Protein AF-A0A329ZKZ9-F1 (afdb_monomer_lite)

Foldseek 3Di:
DAAEDEAEAEAPPPGDGDDPVNVVVQQVCLVVRHQYEYEYCPQVDPVNVVCVVVGDNYHYDHLCQQPNCVPDDADPPPCGCVVVRVVSVCSCVPVNRDPPPPDDDDPDD

Sequence (109 aa):
MMVEISSFWHTPKGSKGISVIELLSIKSFCDNGYKFVLYTYEADSPIYQNLVSELENFEVRDANVIVPFSEYFSDDRGAGVAAFSDYFRYHLCHFGVPAINGGGGDLQT

Secondary structure (DSSP, 8-state):
-PPEEEEE----TTS--S-HHHHHHHHHHHHTT-EEEEEETTTT-HHHHHHHHHSTTEEEEEGGGTS-GGG---BTTTTBTHHHHHHHHHHHHHH-S------------

pLDDT: mean 86.11, std 16.33, range [33.69, 97.62]

Structure (mmCIF, N/CA/C/O backbone):
data_AF-A0A329ZKZ9-F1
#
_entry.id   AF-A0A329ZKZ9-F1
#
loop_
_atom_site.group_PDB
_atom_site.id
_atom_site.type_symbol
_atom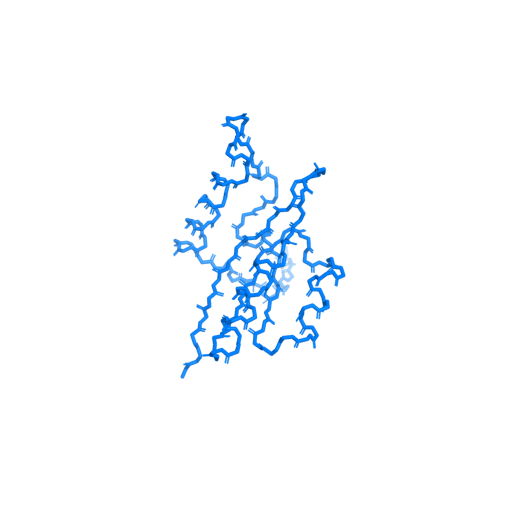_site.label_atom_id
_atom_site.label_alt_id
_atom_site.label_comp_id
_atom_site.label_asym_id
_atom_site.label_entity_id
_atom_site.label_seq_id
_atom_site.pdbx_PDB_ins_code
_atom_site.Cartn_x
_atom_site.Cartn_y
_atom_site.Cartn_z
_atom_site.occupancy
_atom_site.B_iso_or_equiv
_atom_site.auth_seq_id
_atom_site.auth_comp_id
_atom_site.auth_asym_id
_atom_site.auth_atom_id
_atom_site.pdbx_PDB_model_num
ATOM 1 N N . MET A 1 1 ? -18.981 -9.553 11.458 1.00 70.38 1 MET A N 1
ATOM 2 C CA . MET A 1 1 ? -17.869 -9.722 10.498 1.00 70.38 1 MET A CA 1
ATOM 3 C C . MET A 1 1 ? -17.292 -8.348 10.235 1.00 70.38 1 MET A C 1
ATOM 5 O O . MET A 1 1 ? -18.076 -7.443 9.986 1.00 70.38 1 MET A O 1
ATOM 9 N N . MET A 1 2 ? -15.977 -8.185 10.363 1.00 85.56 2 MET A N 1
ATOM 10 C CA . MET A 1 2 ? -15.291 -6.933 10.033 1.00 85.56 2 MET A CA 1
ATOM 11 C C . MET A 1 2 ? -15.084 -6.869 8.518 1.00 85.56 2 MET A C 1
ATOM 13 O O . MET A 1 2 ? -14.678 -7.865 7.921 1.00 85.56 2 MET A O 1
ATOM 17 N N . VAL A 1 3 ? -15.411 -5.736 7.900 1.00 95.12 3 VAL A N 1
ATOM 18 C CA . VAL A 1 3 ? -15.236 -5.534 6.455 1.00 95.12 3 VAL A CA 1
ATOM 19 C C . VAL A 1 3 ? -13.793 -5.108 6.191 1.00 95.12 3 VAL A C 1
ATOM 21 O O . VAL A 1 3 ? -13.282 -4.214 6.865 1.00 95.12 3 VAL A O 1
ATOM 24 N N . GLU A 1 4 ? -13.142 -5.756 5.223 1.00 95.19 4 GLU A N 1
ATOM 25 C CA . GLU A 1 4 ? -11.778 -5.430 4.799 1.00 95.19 4 GLU A CA 1
ATOM 26 C C . GLU A 1 4 ? -11.799 -4.436 3.629 1.00 95.19 4 GLU A C 1
ATOM 28 O O . GLU A 1 4 ? -12.512 -4.631 2.644 1.00 95.19 4 GLU A O 1
ATOM 33 N N . ILE A 1 5 ? -10.999 -3.378 3.743 1.00 95.75 5 ILE A N 1
ATOM 34 C CA . ILE A 1 5 ? -10.707 -2.396 2.701 1.00 95.75 5 ILE A CA 1
ATOM 35 C C . ILE A 1 5 ? -9.251 -2.593 2.298 1.00 95.75 5 ILE A C 1
ATOM 37 O O . ILE A 1 5 ? -8.356 -2.476 3.129 1.00 95.75 5 ILE A O 1
ATOM 41 N N . SER A 1 6 ? -9.011 -2.895 1.025 1.00 96.00 6 SER A N 1
ATOM 42 C CA . SER A 1 6 ? -7.659 -3.054 0.486 1.00 96.00 6 SER A CA 1
ATOM 43 C C . SER A 1 6 ? -7.275 -1.866 -0.390 1.00 96.00 6 SER A C 1
ATOM 45 O O . SER A 1 6 ? -8.073 -1.414 -1.212 1.00 96.00 6 SER A O 1
ATOM 47 N N . SER A 1 7 ? -6.041 -1.391 -0.245 1.00 95.69 7 SER A N 1
ATOM 48 C CA . SER A 1 7 ? -5.474 -0.308 -1.052 1.00 95.69 7 SER A CA 1
ATOM 49 C C . SER A 1 7 ? -4.028 -0.606 -1.444 1.00 95.69 7 SER A C 1
ATOM 51 O O . SER A 1 7 ? -3.385 -1.467 -0.850 1.00 95.69 7 SER A O 1
ATOM 53 N N . PHE A 1 8 ? -3.512 0.115 -2.436 1.00 95.94 8 PHE A N 1
ATOM 54 C CA . PHE A 1 8 ? -2.136 0.003 -2.914 1.00 95.94 8 PHE A CA 1
ATOM 55 C C . PHE A 1 8 ? -1.452 1.370 -2.898 1.00 95.94 8 PHE A C 1
ATOM 57 O O . PHE A 1 8 ? -2.042 2.363 -3.330 1.00 95.94 8 PHE A O 1
ATOM 64 N N . TRP A 1 9 ? -0.205 1.412 -2.429 1.00 95.00 9 TRP A N 1
ATOM 65 C CA . TRP A 1 9 ? 0.639 2.599 -2.501 1.00 95.00 9 TRP A CA 1
ATOM 66 C C . TRP A 1 9 ? 2.090 2.244 -2.823 1.00 95.00 9 TRP A C 1
ATOM 68 O O . TRP A 1 9 ? 2.723 1.436 -2.143 1.00 95.00 9 TRP A O 1
ATOM 78 N N . HIS A 1 10 ? 2.640 2.925 -3.822 1.00 92.62 10 HIS A N 1
ATOM 79 C CA . HIS A 1 10 ? 4.059 2.901 -4.148 1.00 92.62 10 HIS A CA 1
ATOM 80 C C . HIS A 1 10 ? 4.539 4.330 -4.381 1.00 92.62 10 HIS A C 1
ATOM 82 O O . HIS A 1 10 ? 3.865 5.113 -5.053 1.00 92.62 10 HIS A O 1
ATOM 88 N N . THR A 1 11 ? 5.703 4.668 -3.826 1.00 88.44 11 THR A N 1
ATOM 89 C CA . THR A 1 11 ? 6.314 5.991 -4.004 1.00 88.44 11 THR A CA 1
ATOM 90 C C . THR A 1 11 ? 7.531 5.883 -4.920 1.00 88.44 11 THR A C 1
ATOM 92 O O . THR A 1 11 ? 8.594 5.457 -4.462 1.00 88.44 11 THR A O 1
ATOM 95 N N . PRO A 1 12 ? 7.442 6.320 -6.191 1.00 85.50 12 PRO A N 1
ATOM 96 C CA . PRO A 1 12 ? 8.598 6.349 -7.071 1.00 85.50 12 PRO A CA 1
ATOM 97 C C . PRO A 1 12 ? 9.697 7.243 -6.499 1.00 85.50 12 PRO A C 1
ATOM 99 O O . PRO A 1 12 ? 9.431 8.283 -5.888 1.00 85.50 12 PRO A O 1
ATOM 102 N N . LYS A 1 13 ? 10.955 6.879 -6.749 1.00 83.06 13 LYS A N 1
ATOM 103 C CA . LYS A 1 13 ? 12.111 7.652 -6.284 1.00 83.06 13 LYS A CA 1
ATOM 104 C C . LYS A 1 13 ? 12.004 9.121 -6.721 1.00 83.06 13 LYS A C 1
ATOM 106 O O . LYS A 1 13 ? 11.817 9.413 -7.897 1.00 83.06 13 LYS A O 1
ATOM 111 N N . GLY A 1 14 ? 12.151 10.042 -5.769 1.00 81.44 14 GLY A N 1
ATOM 112 C CA . GLY A 1 14 ? 12.050 11.487 -6.012 1.00 81.44 14 GLY A CA 1
ATOM 113 C C . GLY A 1 14 ? 10.620 12.042 -6.045 1.00 81.44 14 GLY A C 1
ATOM 114 O O . GLY A 1 14 ? 10.456 13.253 -6.171 1.00 81.44 14 GLY A O 1
ATOM 115 N N . SER A 1 15 ? 9.598 11.194 -5.890 1.00 82.75 15 SER A N 1
ATOM 116 C CA . SER A 1 15 ? 8.207 11.624 -5.708 1.00 82.75 15 SER A CA 1
ATOM 117 C C . SER A 1 15 ? 7.892 11.876 -4.233 1.00 82.75 15 SER A C 1
ATOM 119 O O . SER A 1 15 ? 8.579 11.385 -3.335 1.00 82.75 15 SER A O 1
ATOM 121 N N . LYS A 1 16 ? 6.832 12.646 -3.971 1.00 82.69 16 LYS A N 1
ATOM 122 C CA . LYS A 1 16 ? 6.283 12.770 -2.617 1.00 82.69 16 LYS A CA 1
ATOM 123 C C . LYS A 1 16 ? 5.612 11.450 -2.236 1.00 82.69 16 LYS A C 1
ATOM 125 O O . LYS A 1 16 ? 4.859 10.904 -3.037 1.00 82.69 16 LYS A O 1
ATOM 130 N N . GLY A 1 17 ? 5.913 10.957 -1.037 1.00 85.88 17 GLY A N 1
ATOM 131 C CA . GLY A 1 17 ? 5.262 9.777 -0.474 1.00 85.88 17 GLY A CA 1
ATOM 132 C C . GLY A 1 17 ? 3.826 10.046 -0.039 1.00 85.88 17 GLY A C 1
ATOM 133 O O . GLY A 1 17 ? 3.243 11.072 -0.393 1.00 85.88 17 GLY A O 1
ATOM 134 N N . ILE A 1 18 ? 3.278 9.123 0.751 1.00 89.50 18 ILE A N 1
ATOM 135 C CA . ILE A 1 18 ? 1.926 9.233 1.305 1.00 89.50 18 ILE A CA 1
ATOM 136 C C . ILE A 1 18 ? 1.752 10.576 2.031 1.00 89.50 18 ILE A C 1
ATOM 138 O O . ILE A 1 18 ? 2.573 10.956 2.872 1.00 89.50 18 ILE A O 1
ATOM 142 N N . SER A 1 19 ? 0.730 11.346 1.659 1.00 90.75 19 SER A N 1
ATOM 143 C CA . SER A 1 19 ? 0.474 12.658 2.246 1.00 90.75 19 SER A CA 1
ATOM 144 C C . SER A 1 19 ? -0.446 12.540 3.460 1.00 90.75 19 SER A C 1
ATOM 146 O O . SER A 1 19 ? -1.052 11.504 3.736 1.00 90.75 19 SER A O 1
ATOM 148 N N . VAL A 1 20 ? -0.585 13.647 4.191 1.00 92.38 20 VAL A N 1
ATOM 149 C CA . VAL A 1 20 ? -1.472 13.733 5.358 1.00 92.38 20 VAL A CA 1
ATOM 150 C C . VAL A 1 20 ? -2.918 13.363 5.005 1.00 92.38 20 VAL A C 1
ATOM 152 O O . VAL A 1 20 ? -3.599 12.759 5.826 1.00 92.38 20 VAL A O 1
ATOM 155 N N . ILE A 1 21 ? -3.394 13.674 3.794 1.00 94.81 21 ILE A N 1
ATOM 156 C CA . ILE A 1 21 ? -4.771 13.353 3.390 1.00 94.81 21 ILE A CA 1
ATOM 157 C C . ILE A 1 21 ? -4.972 11.847 3.219 1.00 94.81 21 ILE A C 1
ATOM 159 O O . ILE A 1 21 ? -5.986 11.324 3.686 1.00 94.81 21 ILE A O 1
ATOM 163 N N . GLU A 1 22 ? -4.027 11.126 2.609 1.00 93.88 22 GLU A N 1
ATOM 164 C CA . GLU A 1 22 ? -4.137 9.668 2.516 1.00 93.88 22 GLU A CA 1
ATOM 165 C C . GLU A 1 22 ? -4.055 9.019 3.902 1.00 93.88 22 GLU A C 1
ATOM 167 O O . GLU A 1 22 ? -4.851 8.133 4.201 1.00 93.88 22 GLU A O 1
ATOM 172 N N . LEU A 1 23 ? -3.180 9.512 4.786 1.00 93.75 23 LEU A N 1
ATOM 173 C CA . LEU A 1 23 ? -3.088 9.024 6.168 1.00 93.75 23 LEU A CA 1
ATOM 174 C C . LEU A 1 23 ? -4.392 9.237 6.953 1.00 93.75 23 LEU A C 1
ATOM 176 O O . LEU A 1 23 ? -4.873 8.320 7.617 1.00 93.75 23 LEU A O 1
ATOM 180 N N . LEU A 1 24 ? -5.001 10.422 6.844 1.00 95.25 24 LEU A N 1
ATOM 181 C CA . LEU A 1 24 ? -6.299 10.711 7.462 1.00 95.25 24 LEU A CA 1
ATOM 182 C C . LEU A 1 24 ? -7.418 9.839 6.882 1.00 95.25 24 LEU A C 1
ATOM 184 O O . LEU A 1 24 ? -8.320 9.435 7.614 1.00 95.25 24 LEU A O 1
ATOM 188 N N . SER A 1 25 ? -7.348 9.515 5.591 1.00 96.25 25 SER A N 1
ATOM 189 C CA . SER A 1 25 ? -8.311 8.626 4.937 1.00 96.25 25 SER A CA 1
ATOM 190 C C . SER A 1 25 ? -8.201 7.195 5.470 1.00 96.25 25 SER A C 1
ATOM 192 O O . SER A 1 25 ? -9.217 6.606 5.830 1.00 96.25 25 SER A O 1
ATOM 194 N N . ILE A 1 26 ? -6.979 6.660 5.598 1.00 96.00 26 ILE A N 1
ATOM 195 C CA . ILE A 1 26 ? -6.719 5.348 6.217 1.00 96.00 26 ILE A CA 1
ATOM 196 C C . ILE A 1 26 ? -7.278 5.324 7.640 1.00 96.00 26 ILE A C 1
ATOM 198 O O . ILE A 1 26 ? -8.088 4.460 7.975 1.00 96.00 26 ILE A O 1
ATOM 202 N N . LYS A 1 27 ? -6.904 6.319 8.454 1.00 95.69 27 LYS A N 1
ATOM 203 C CA . LYS A 1 27 ? -7.387 6.441 9.830 1.00 95.69 27 LYS A CA 1
ATOM 204 C C . LYS A 1 27 ? -8.914 6.485 9.900 1.00 95.69 27 LYS A 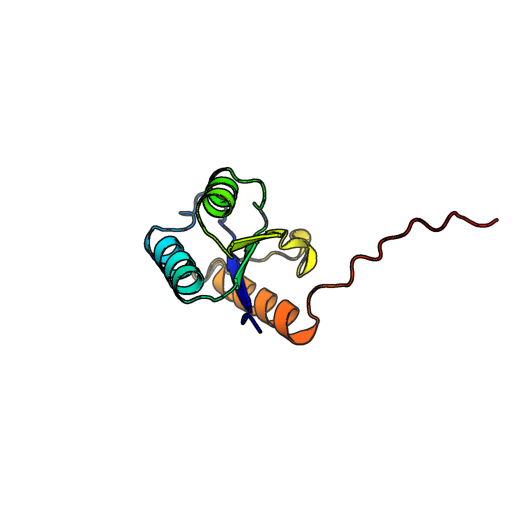C 1
ATOM 206 O O . LYS A 1 27 ? -9.496 5.828 10.754 1.00 95.69 27 LYS A O 1
ATOM 211 N N . SER A 1 28 ? -9.567 7.211 8.992 1.00 97.06 28 SER A N 1
ATOM 212 C CA . SER A 1 28 ? -11.027 7.292 8.950 1.00 97.06 28 SER A CA 1
ATOM 213 C C . SER A 1 28 ? -11.682 5.921 8.751 1.00 97.06 28 SER A C 1
ATOM 215 O O . SER A 1 28 ? -12.673 5.635 9.420 1.00 97.06 28 SER A O 1
ATOM 217 N N . PHE A 1 29 ? -11.128 5.046 7.906 1.00 97.38 29 PHE A N 1
ATOM 218 C CA . PHE A 1 29 ? -11.631 3.675 7.776 1.00 97.38 29 PHE A CA 1
ATOM 219 C C . PHE A 1 29 ? -11.437 2.868 9.063 1.00 97.38 29 PHE A C 1
ATOM 221 O O . PHE A 1 29 ? -12.399 2.268 9.545 1.00 97.38 29 PHE A O 1
ATOM 228 N N . CYS A 1 30 ? -10.234 2.894 9.642 1.00 96.62 30 CYS A N 1
ATOM 229 C CA . CYS A 1 30 ? -9.942 2.182 10.888 1.00 96.62 30 CYS A CA 1
ATOM 230 C C . CYS A 1 30 ? -10.875 2.619 12.032 1.00 96.62 30 CYS A C 1
ATOM 232 O O . CYS A 1 30 ? -11.494 1.778 12.684 1.00 96.62 30 CYS A O 1
ATOM 234 N N . ASP A 1 31 ? -11.061 3.930 12.213 1.00 96.31 31 ASP A N 1
ATOM 235 C CA . ASP A 1 31 ? -11.926 4.510 13.251 1.00 96.31 31 ASP A CA 1
ATOM 236 C C . ASP A 1 31 ? -13.410 4.136 13.076 1.00 96.31 31 ASP A C 1
ATOM 238 O O . ASP A 1 31 ? -14.177 4.164 14.037 1.00 96.31 31 ASP A O 1
ATOM 242 N N . ASN A 1 32 ? -13.830 3.767 11.861 1.00 96.25 32 ASN A N 1
ATOM 243 C CA . ASN A 1 32 ? -15.191 3.314 11.560 1.00 96.25 32 ASN A CA 1
ATOM 244 C C . ASN A 1 32 ? -15.342 1.781 11.588 1.00 96.25 32 ASN A C 1
ATOM 246 O O . ASN A 1 32 ? -16.351 1.248 11.123 1.00 96.25 32 ASN A O 1
ATOM 250 N N . GLY A 1 33 ? -14.363 1.065 12.147 1.00 95.31 33 GLY A N 1
ATOM 251 C CA . GLY A 1 33 ? -14.431 -0.381 12.364 1.00 95.31 33 GLY A CA 1
ATOM 252 C C . GLY A 1 33 ? -14.149 -1.223 11.118 1.00 95.31 33 GLY A C 1
ATOM 253 O O . GLY A 1 33 ? -14.497 -2.405 11.089 1.00 95.31 33 GLY A O 1
ATOM 254 N N . TYR A 1 34 ? -13.541 -0.633 10.087 1.00 97.31 34 TYR A N 1
ATOM 255 C CA . TYR A 1 34 ? -13.032 -1.378 8.940 1.00 97.31 34 TYR A CA 1
ATOM 256 C C . TYR A 1 34 ? -11.610 -1.858 9.211 1.00 97.31 34 TYR A C 1
ATOM 258 O O . TYR A 1 34 ? -10.807 -1.148 9.814 1.00 97.31 34 TYR A O 1
ATOM 266 N N . LYS A 1 35 ? -11.275 -3.037 8.685 1.00 97.31 35 LYS A N 1
ATOM 267 C CA . LYS A 1 35 ? -9.881 -3.458 8.570 1.00 97.31 35 LYS A CA 1
ATOM 268 C C . LYS A 1 35 ? -9.286 -2.845 7.316 1.00 97.31 35 LYS A C 1
ATOM 270 O O . LYS A 1 35 ? -9.792 -3.109 6.230 1.00 97.31 35 LYS A O 1
ATOM 275 N N . PHE A 1 36 ? -8.222 -2.068 7.445 1.00 97.62 36 PHE A N 1
ATOM 276 C CA . PHE A 1 36 ? -7.550 -1.461 6.305 1.00 97.62 36 PHE A CA 1
ATOM 277 C C . PHE A 1 36 ? -6.235 -2.187 6.012 1.00 97.62 36 PHE A C 1
ATOM 279 O O . PHE A 1 36 ? -5.335 -2.201 6.846 1.00 97.62 36 PHE A O 1
ATOM 286 N N . VAL A 1 37 ? -6.118 -2.775 4.821 1.00 97.12 37 VAL A N 1
ATOM 287 C CA . VAL A 1 37 ? -4.910 -3.458 4.341 1.00 97.12 37 VAL A CA 1
ATOM 288 C C . VAL A 1 37 ? -4.243 -2.604 3.266 1.00 97.12 37 VAL A C 1
ATOM 290 O O . VAL A 1 37 ? -4.808 -2.385 2.192 1.00 97.12 37 VAL A O 1
ATOM 293 N N . LEU A 1 38 ? -3.030 -2.130 3.541 1.00 97.12 38 LEU A N 1
ATOM 294 C CA . LEU A 1 38 ? -2.206 -1.392 2.591 1.00 97.12 38 LEU A CA 1
ATOM 295 C C . LEU A 1 38 ? -1.153 -2.313 1.969 1.00 97.12 38 LEU A C 1
ATOM 297 O O . LEU A 1 38 ? -0.243 -2.777 2.653 1.00 97.12 38 LEU A O 1
ATOM 301 N N . TYR A 1 39 ? -1.243 -2.530 0.660 1.00 97.25 39 TYR A N 1
ATOM 302 C CA . TYR A 1 39 ? -0.192 -3.177 -0.119 1.00 97.25 39 TYR A CA 1
ATOM 303 C C . TYR A 1 39 ? 0.838 -2.143 -0.574 1.00 97.25 39 TYR A C 1
ATOM 305 O O . TYR A 1 39 ? 0.482 -1.111 -1.147 1.00 97.25 39 TYR A O 1
ATOM 313 N N . THR A 1 40 ? 2.117 -2.420 -0.347 1.00 96.00 40 THR A N 1
ATOM 314 C CA . THR A 1 40 ? 3.220 -1.538 -0.749 1.00 96.00 40 THR A CA 1
ATOM 315 C C . THR A 1 40 ? 4.496 -2.337 -0.997 1.00 96.00 40 THR A C 1
ATOM 317 O O . THR A 1 40 ? 4.700 -3.392 -0.399 1.00 96.00 40 THR A O 1
ATOM 320 N N . TYR A 1 41 ? 5.368 -1.837 -1.872 1.00 95.31 41 TYR A N 1
ATOM 321 C CA . TYR A 1 41 ? 6.710 -2.400 -2.064 1.00 95.31 41 TYR A CA 1
ATOM 322 C C . TYR A 1 41 ? 7.699 -1.953 -0.979 1.00 95.31 41 TYR A C 1
ATOM 324 O O . TYR A 1 41 ? 8.810 -2.466 -0.904 1.00 95.31 41 TYR A O 1
ATOM 332 N N . GLU A 1 42 ? 7.304 -1.011 -0.119 1.00 93.31 42 GLU A N 1
ATOM 333 C CA . GLU A 1 42 ? 8.137 -0.480 0.956 1.00 93.31 42 GLU A CA 1
ATOM 334 C C . GLU A 1 42 ? 7.600 -0.878 2.342 1.00 93.31 42 GLU A C 1
ATOM 336 O O . GLU A 1 42 ? 7.627 -0.062 3.259 1.00 93.31 42 GLU A O 1
ATOM 341 N N . ALA A 1 43 ? 7.093 -2.108 2.508 1.00 91.25 43 ALA A N 1
ATOM 342 C CA . ALA A 1 43 ? 6.386 -2.553 3.721 1.00 91.25 43 ALA A CA 1
ATOM 343 C C . ALA A 1 43 ? 7.192 -2.354 5.021 1.00 91.25 43 ALA A C 1
ATOM 345 O O . ALA A 1 43 ? 6.624 -1.983 6.048 1.00 91.25 43 ALA A O 1
ATOM 346 N N . ASP A 1 44 ? 8.517 -2.497 4.961 1.00 90.50 44 ASP A N 1
ATOM 347 C CA . ASP A 1 44 ? 9.425 -2.309 6.102 1.00 90.50 44 ASP A CA 1
ATOM 348 C C . ASP A 1 44 ? 9.753 -0.833 6.408 1.00 90.50 44 ASP A C 1
ATOM 350 O O . ASP A 1 44 ? 10.524 -0.531 7.321 1.00 90.50 44 ASP A O 1
ATOM 354 N N . SER A 1 45 ? 9.195 0.120 5.653 1.00 90.44 45 SER A N 1
ATOM 355 C CA . SER A 1 45 ? 9.421 1.550 5.875 1.00 90.44 45 SER A CA 1
ATOM 356 C C . SER A 1 45 ? 8.956 1.976 7.276 1.00 90.44 45 SER A C 1
ATOM 358 O O . SER A 1 45 ? 7.815 1.683 7.651 1.00 90.44 45 SER A O 1
ATOM 360 N N . PRO A 1 46 ? 9.762 2.758 8.027 1.00 90.75 46 PRO A N 1
ATOM 361 C CA . PRO A 1 46 ? 9.393 3.232 9.362 1.00 90.75 46 PRO A CA 1
ATOM 362 C C . PRO A 1 46 ? 8.044 3.955 9.418 1.00 90.75 46 PRO A C 1
ATOM 364 O O . PRO A 1 46 ? 7.341 3.862 10.416 1.00 90.75 46 PRO A O 1
ATOM 367 N N . ILE A 1 47 ? 7.656 4.649 8.341 1.00 89.31 47 ILE A N 1
ATOM 368 C CA . ILE A 1 47 ? 6.364 5.348 8.265 1.00 89.31 47 ILE A CA 1
ATOM 369 C C . ILE A 1 47 ? 5.210 4.351 8.408 1.00 89.31 47 ILE A C 1
ATOM 371 O O . ILE A 1 47 ? 4.302 4.581 9.199 1.00 89.31 47 ILE A O 1
ATOM 375 N N . TYR A 1 48 ? 5.250 3.235 7.679 1.00 91.25 48 TYR A N 1
ATOM 376 C CA . TYR A 1 48 ? 4.178 2.244 7.721 1.00 91.25 48 TYR A CA 1
ATOM 377 C C . TYR A 1 48 ? 4.207 1.422 9.007 1.00 91.25 48 TYR A C 1
ATOM 379 O O . TYR A 1 48 ? 3.151 1.133 9.560 1.00 91.25 48 TYR A O 1
ATOM 387 N N . GLN A 1 49 ? 5.397 1.118 9.530 1.00 92.94 49 GLN A N 1
ATOM 388 C CA . GLN A 1 49 ? 5.537 0.430 10.816 1.00 92.94 49 GLN A CA 1
ATOM 389 C C . GLN A 1 49 ? 4.980 1.268 11.976 1.00 92.94 49 GLN A C 1
ATOM 391 O O . GLN A 1 49 ? 4.275 0.741 12.837 1.00 92.94 49 GLN A O 1
ATOM 396 N N . ASN A 1 50 ? 5.199 2.587 11.957 1.00 91.94 50 ASN A N 1
ATOM 397 C CA . ASN A 1 50 ? 4.581 3.494 12.924 1.00 91.94 50 ASN A CA 1
ATOM 398 C C . ASN A 1 50 ? 3.049 3.461 12.815 1.00 91.94 50 ASN A C 1
ATOM 400 O O . ASN A 1 50 ? 2.376 3.330 13.833 1.00 91.94 50 ASN A O 1
ATOM 404 N N . LEU A 1 51 ? 2.487 3.486 11.600 1.00 90.56 51 LEU A N 1
ATOM 405 C CA . LEU A 1 51 ? 1.032 3.393 11.410 1.00 90.56 51 LEU A CA 1
ATOM 406 C C . LEU A 1 51 ? 0.454 2.073 11.929 1.00 90.56 51 LEU A C 1
ATOM 408 O O . LEU A 1 51 ? -0.599 2.094 12.556 1.00 90.56 51 LEU A O 1
ATOM 412 N N . VAL A 1 52 ? 1.141 0.945 11.719 1.00 93.38 52 VAL A N 1
ATOM 413 C CA . VAL A 1 52 ? 0.747 -0.360 12.287 1.00 93.38 52 VAL A CA 1
ATOM 414 C C . VAL A 1 52 ? 0.724 -0.314 13.815 1.00 93.38 52 VAL A C 1
ATOM 416 O O . VAL A 1 52 ? -0.150 -0.918 14.429 1.00 93.38 52 VAL A O 1
ATOM 419 N N . SER A 1 53 ? 1.648 0.421 14.440 1.00 91.75 53 SER A N 1
ATOM 420 C CA . SER A 1 53 ? 1.671 0.574 15.899 1.00 91.75 53 SER A CA 1
ATOM 421 C C . SER A 1 53 ? 0.603 1.531 16.449 1.00 91.75 53 SER A C 1
ATOM 423 O O . SER A 1 53 ? 0.192 1.381 17.597 1.00 91.75 53 SER A O 1
ATOM 425 N N . GLU A 1 54 ? 0.154 2.507 15.652 1.00 93.25 54 GLU A N 1
ATOM 426 C CA . GLU A 1 54 ? -0.766 3.569 16.087 1.00 93.25 54 GLU A CA 1
ATOM 427 C C . GLU A 1 54 ? -2.237 3.298 15.738 1.00 93.25 54 GLU A C 1
ATOM 429 O O . GLU A 1 54 ? -3.132 3.778 16.438 1.00 93.25 54 GLU A O 1
ATOM 434 N N . LEU A 1 55 ? -2.508 2.569 14.653 1.00 94.25 55 LEU A N 1
ATOM 435 C CA . LEU A 1 55 ? -3.855 2.349 14.133 1.00 94.25 55 LEU A CA 1
ATOM 436 C C . LEU A 1 55 ? -4.318 0.915 14.392 1.00 94.25 55 LEU A C 1
ATOM 438 O O . LEU A 1 55 ? -3.825 -0.043 13.797 1.00 94.25 55 LEU A O 1
ATOM 442 N N . GLU A 1 56 ? -5.346 0.778 15.226 1.00 93.19 56 GLU A N 1
ATOM 443 C CA . GLU A 1 56 ? -6.076 -0.481 15.345 1.00 93.19 56 GLU A CA 1
ATOM 444 C C . GLU A 1 56 ? -6.705 -0.849 13.989 1.00 93.19 56 GLU A C 1
ATOM 446 O O . GLU A 1 56 ? -7.164 0.017 13.244 1.00 93.19 56 GLU A O 1
ATOM 451 N N . ASN A 1 57 ? -6.729 -2.141 13.659 1.00 95.06 57 ASN A N 1
ATOM 452 C CA . ASN A 1 57 ? -7.277 -2.670 12.403 1.00 95.06 57 ASN A CA 1
ATOM 453 C C . ASN A 1 57 ? -6.551 -2.211 11.121 1.00 95.06 57 ASN A C 1
ATOM 455 O O . ASN A 1 57 ? -7.094 -2.374 10.027 1.00 95.06 57 ASN A O 1
ATOM 459 N N . PHE A 1 58 ? -5.323 -1.696 11.224 1.00 97.00 58 PHE A N 1
ATOM 460 C CA . PHE A 1 58 ? -4.455 -1.428 10.077 1.00 97.00 58 PHE A CA 1
ATOM 461 C C . PHE A 1 58 ? -3.439 -2.560 9.870 1.00 97.00 58 PHE A C 1
ATOM 463 O O . PHE A 1 58 ? -2.832 -3.057 10.816 1.00 97.00 58 PHE A O 1
ATOM 470 N N . GLU A 1 59 ? -3.240 -2.970 8.621 1.00 96.50 59 GLU A N 1
ATOM 471 C CA . GLU A 1 59 ? -2.268 -3.988 8.227 1.00 96.50 59 GLU A CA 1
ATOM 472 C C . GLU A 1 59 ? -1.498 -3.515 6.993 1.00 96.50 59 GLU A C 1
ATOM 474 O O . GLU A 1 59 ? -2.071 -2.944 6.066 1.00 96.50 59 GLU A O 1
ATOM 479 N N . VAL A 1 60 ? -0.198 -3.795 6.959 1.00 96.56 60 VAL A N 1
ATOM 480 C CA . VAL A 1 60 ? 0.661 -3.525 5.804 1.00 96.56 60 VAL A CA 1
ATOM 481 C C . VAL A 1 60 ? 1.126 -4.859 5.243 1.00 96.56 60 VAL A C 1
ATOM 483 O O . VAL A 1 60 ? 1.576 -5.723 5.994 1.00 96.56 60 VAL A O 1
ATOM 486 N N . ARG A 1 61 ? 1.013 -5.034 3.926 1.00 96.31 61 ARG A N 1
ATOM 487 C CA . ARG A 1 61 ? 1.457 -6.234 3.210 1.00 96.31 61 ARG A CA 1
ATOM 488 C C . ARG A 1 61 ? 2.413 -5.868 2.087 1.00 96.31 61 ARG A C 1
ATOM 490 O O . ARG A 1 61 ? 2.289 -4.809 1.471 1.00 96.31 61 ARG A O 1
ATOM 497 N N . ASP A 1 62 ? 3.327 -6.783 1.791 1.00 95.81 62 ASP A N 1
ATOM 498 C CA . ASP A 1 62 ? 4.194 -6.664 0.623 1.00 95.81 62 ASP A CA 1
ATOM 499 C C . ASP A 1 62 ? 3.358 -6.767 -0.663 1.00 95.81 62 ASP A C 1
ATOM 501 O O . ASP A 1 62 ? 2.635 -7.740 -0.875 1.00 95.81 62 ASP A O 1
ATOM 505 N N . ALA A 1 63 ? 3.451 -5.760 -1.530 1.00 96.81 63 ALA A N 1
ATOM 506 C CA . ALA A 1 63 ? 2.779 -5.731 -2.825 1.00 96.81 63 ALA A CA 1
ATOM 507 C C . ALA A 1 63 ? 3.267 -6.829 -3.788 1.00 96.81 63 ALA A C 1
ATOM 509 O O . ALA A 1 63 ? 2.502 -7.235 -4.668 1.00 96.81 63 ALA A O 1
ATOM 510 N N . ASN A 1 64 ? 4.479 -7.367 -3.594 1.00 96.19 64 ASN A N 1
ATOM 511 C CA . ASN A 1 64 ? 5.013 -8.460 -4.413 1.00 96.19 64 ASN A CA 1
ATOM 512 C C . ASN A 1 64 ? 4.141 -9.723 -4.382 1.00 96.19 64 ASN A C 1
ATOM 514 O O . ASN A 1 64 ? 4.208 -10.520 -5.314 1.00 96.19 64 ASN A O 1
ATOM 518 N N . VAL A 1 65 ? 3.306 -9.905 -3.350 1.00 95.44 65 VAL A N 1
ATOM 519 C CA . VAL A 1 65 ? 2.384 -11.051 -3.281 1.00 95.44 65 VAL A CA 1
ATOM 520 C C . VAL A 1 65 ? 1.259 -1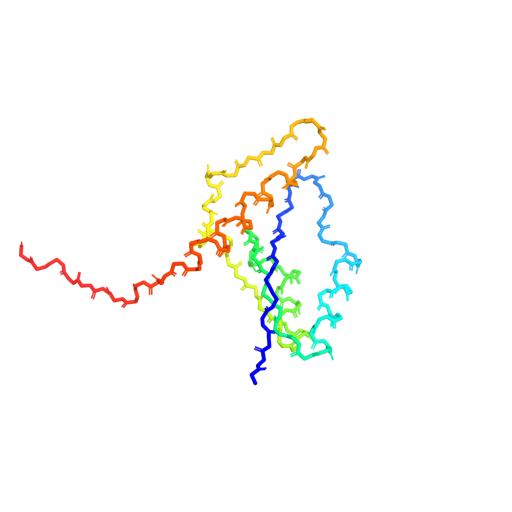0.969 -4.315 1.00 95.44 65 VAL A C 1
ATOM 522 O O . VAL A 1 65 ? 0.653 -11.989 -4.610 1.00 95.44 65 VAL A O 1
ATOM 525 N N . ILE A 1 66 ? 0.960 -9.781 -4.853 1.00 95.94 66 ILE A N 1
ATOM 526 C CA . ILE A 1 66 ? -0.090 -9.578 -5.864 1.00 95.94 66 ILE A CA 1
ATOM 527 C C . ILE A 1 66 ? 0.527 -9.377 -7.247 1.00 95.94 66 ILE A C 1
ATOM 529 O O . ILE A 1 66 ? 0.167 -10.074 -8.192 1.00 95.94 66 ILE A O 1
ATOM 533 N N . VAL A 1 67 ? 1.453 -8.421 -7.359 1.00 96.00 67 VAL A N 1
ATOM 534 C CA . VAL A 1 67 ? 2.201 -8.135 -8.586 1.00 96.00 67 VAL A CA 1
ATOM 535 C C . VAL A 1 67 ? 3.670 -7.954 -8.206 1.00 96.00 67 VAL A C 1
ATOM 537 O O . VA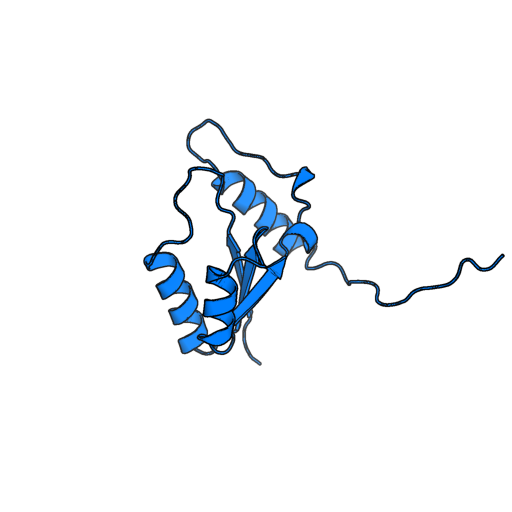L A 1 67 ? 3.980 -7.030 -7.446 1.00 96.00 67 VAL A O 1
ATOM 540 N N . PRO A 1 68 ? 4.594 -8.785 -8.716 1.00 95.94 68 PRO A N 1
ATOM 541 C CA . PRO A 1 68 ? 6.023 -8.609 -8.489 1.00 95.94 68 PRO A CA 1
ATOM 542 C C . PRO A 1 68 ? 6.506 -7.228 -8.941 1.00 95.94 68 PRO A C 1
ATOM 544 O O . PRO A 1 68 ? 6.117 -6.745 -10.003 1.00 95.94 68 PRO A O 1
ATOM 547 N N . PHE A 1 69 ? 7.423 -6.609 -8.194 1.00 95.19 69 PHE A N 1
ATOM 548 C CA . PHE A 1 69 ? 7.980 -5.306 -8.576 1.00 95.19 69 PHE A CA 1
ATOM 549 C C . PHE A 1 69 ? 8.691 -5.331 -9.941 1.00 95.19 69 PHE A C 1
ATOM 551 O O . PHE A 1 69 ? 8.784 -4.309 -10.611 1.00 95.19 69 PHE A O 1
ATOM 558 N N . SER A 1 70 ? 9.160 -6.494 -10.406 1.00 95.19 70 SER A N 1
ATOM 559 C CA . SER A 1 70 ? 9.727 -6.655 -11.754 1.00 95.19 70 SER A CA 1
ATOM 560 C C . SER A 1 70 ? 8.733 -6.371 -12.885 1.00 95.19 70 SER A C 1
ATOM 562 O O . SER A 1 70 ? 9.159 -6.127 -14.010 1.00 95.19 70 SER A O 1
ATOM 564 N N . GLU A 1 71 ? 7.430 -6.415 -12.601 1.00 95.00 71 GLU A N 1
ATOM 565 C CA . GLU A 1 71 ? 6.353 -6.068 -13.536 1.00 95.00 71 GLU A CA 1
ATOM 566 C C . GLU A 1 71 ? 5.891 -4.610 -13.387 1.00 95.00 71 GLU A C 1
ATOM 568 O O . GLU A 1 71 ? 4.973 -4.174 -14.082 1.00 95.00 71 GLU A O 1
ATOM 573 N N . TYR A 1 72 ? 6.514 -3.839 -12.488 1.00 93.69 72 TYR A N 1
ATOM 574 C CA . TYR A 1 72 ? 6.198 -2.430 -12.305 1.00 93.69 72 TYR A CA 1
ATOM 575 C C . TYR A 1 72 ? 6.459 -1.623 -13.580 1.00 93.69 72 TYR A C 1
ATOM 577 O O . TYR A 1 72 ? 7.519 -1.718 -14.204 1.00 93.69 72 TYR A O 1
ATOM 585 N N . PHE A 1 73 ? 5.502 -0.764 -13.924 1.00 91.19 73 PHE A N 1
ATOM 586 C CA . PHE A 1 73 ? 5.626 0.202 -15.006 1.00 91.19 73 PHE A CA 1
ATOM 587 C C . PHE A 1 73 ? 5.083 1.564 -14.573 1.00 91.19 73 PHE A C 1
ATOM 589 O O . PHE A 1 73 ? 4.226 1.670 -13.699 1.00 91.19 73 PHE A O 1
ATOM 596 N N . SER A 1 74 ? 5.575 2.623 -15.209 1.00 86.31 74 SER A N 1
ATOM 597 C CA . SER A 1 74 ? 5.079 3.986 -15.020 1.00 86.31 74 SER A CA 1
ATOM 598 C C . SER A 1 74 ? 4.837 4.629 -16.375 1.00 86.31 74 SER A C 1
ATOM 600 O O . SER A 1 74 ? 5.680 4.502 -17.262 1.00 86.31 74 SER A O 1
ATOM 602 N N . ASP A 1 75 ? 3.719 5.335 -16.520 1.00 78.12 75 ASP A N 1
ATOM 603 C CA . ASP A 1 75 ? 3.402 6.069 -17.746 1.00 78.12 75 ASP A CA 1
ATOM 604 C C . ASP A 1 75 ? 4.048 7.466 -17.709 1.00 78.12 75 ASP A C 1
ATOM 606 O O . ASP A 1 75 ? 3.903 8.215 -16.735 1.00 78.12 75 ASP A O 1
ATOM 610 N N . ASP A 1 76 ? 4.766 7.817 -18.777 1.00 69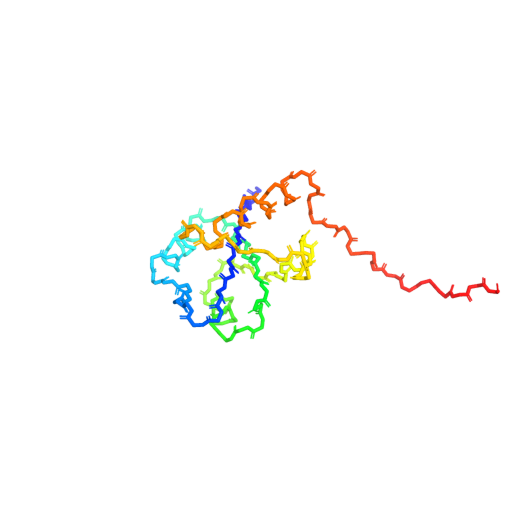.88 76 ASP A N 1
ATOM 611 C CA . ASP A 1 76 ? 5.442 9.102 -18.959 1.00 69.88 76 ASP A CA 1
ATOM 612 C C . ASP A 1 76 ? 4.474 10.240 -19.331 1.00 69.88 76 ASP A C 1
ATOM 614 O O . ASP A 1 76 ? 4.833 11.416 -19.255 1.00 69.88 76 ASP A O 1
ATOM 618 N N . ARG A 1 77 ? 3.203 9.922 -19.615 1.00 64.88 77 ARG A N 1
ATOM 619 C CA . ARG A 1 77 ? 2.122 10.882 -19.918 1.00 64.88 77 ARG A CA 1
ATOM 620 C C . ARG A 1 77 ? 1.604 11.669 -18.707 1.00 64.88 77 ARG A C 1
ATOM 622 O O . ARG A 1 77 ? 0.507 12.223 -18.747 1.00 64.88 77 ARG A O 1
ATOM 629 N N . GLY A 1 78 ? 2.363 11.718 -17.613 1.00 56.00 78 GLY A N 1
ATOM 630 C CA . GLY A 1 78 ? 1.990 12.411 -16.374 1.00 56.00 78 GLY A CA 1
ATOM 631 C C . GLY A 1 78 ? 1.042 11.624 -15.461 1.00 56.00 78 GLY A C 1
ATOM 632 O O . GLY A 1 78 ? 0.707 12.109 -14.384 1.00 56.00 78 GLY A O 1
ATOM 633 N N . ALA A 1 79 ? 0.646 10.408 -15.855 1.00 58.06 79 ALA A N 1
ATOM 634 C CA . ALA A 1 79 ? -0.176 9.510 -15.044 1.00 58.06 79 ALA A CA 1
ATOM 635 C C . ALA A 1 79 ? 0.641 8.676 -14.038 1.00 58.06 79 ALA A C 1
ATOM 637 O O . ALA A 1 79 ? 0.049 8.026 -13.180 1.00 58.06 79 ALA A O 1
ATOM 638 N N . GLY A 1 80 ? 1.979 8.709 -14.098 1.00 76.12 80 GLY A N 1
ATOM 639 C CA . GLY A 1 80 ? 2.868 8.140 -13.082 1.00 76.12 80 GLY A CA 1
ATOM 640 C C . GLY A 1 80 ? 2.489 6.709 -12.686 1.00 76.12 80 GLY A C 1
ATOM 641 O O . GLY A 1 80 ? 2.536 5.801 -13.512 1.00 76.12 80 GLY A O 1
ATOM 642 N N . VAL A 1 81 ? 2.099 6.537 -11.417 1.00 86.12 81 VAL A N 1
ATOM 643 C CA . VAL A 1 81 ? 1.717 5.254 -10.791 1.00 86.12 81 VAL A CA 1
ATOM 644 C C . VAL A 1 81 ? 0.251 4.876 -11.056 1.00 86.12 81 VAL A C 1
ATOM 646 O O . VAL A 1 81 ? -0.127 3.734 -10.837 1.00 86.12 81 VAL A O 1
ATOM 649 N N . ALA A 1 82 ? -0.597 5.786 -11.547 1.00 88.50 82 ALA A N 1
ATOM 650 C CA . ALA A 1 82 ? -2.045 5.563 -11.631 1.00 88.50 82 ALA A CA 1
ATOM 651 C C . ALA A 1 82 ? -2.417 4.359 -12.512 1.00 88.50 82 ALA A C 1
ATOM 653 O O . ALA A 1 82 ? -3.196 3.508 -12.088 1.00 88.50 82 ALA A O 1
ATOM 654 N N . ALA A 1 83 ? -1.803 4.239 -13.694 1.00 91.44 83 ALA A N 1
ATOM 655 C CA . ALA A 1 83 ? -2.036 3.105 -14.589 1.00 91.44 83 ALA A CA 1
ATOM 656 C C . ALA A 1 83 ? -1.603 1.771 -13.954 1.00 91.44 83 ALA A C 1
ATOM 658 O O . ALA A 1 83 ? -2.284 0.755 -14.094 1.00 91.44 83 ALA A O 1
ATOM 659 N N . PHE A 1 84 ? -0.499 1.781 -13.203 1.00 93.75 84 PHE A N 1
ATOM 660 C CA . PHE A 1 84 ? -0.059 0.606 -12.460 1.00 93.75 84 PHE A CA 1
ATOM 661 C C . PHE A 1 84 ? -1.002 0.278 -11.296 1.00 93.75 84 PHE A C 1
ATOM 663 O O . PHE A 1 84 ? -1.307 -0.887 -11.071 1.00 93.75 84 PHE A O 1
ATOM 670 N N . SER A 1 85 ? -1.536 1.280 -10.593 1.00 93.62 85 SER A N 1
ATOM 671 C CA . SER A 1 85 ? -2.541 1.078 -9.542 1.00 93.62 85 SER A CA 1
ATOM 672 C C . SER A 1 85 ? -3.828 0.438 -10.075 1.00 93.62 85 SER A C 1
ATOM 674 O O . SER A 1 85 ? -4.467 -0.338 -9.364 1.00 93.62 85 SER A O 1
ATOM 676 N N . ASP A 1 86 ? -4.224 0.732 -11.315 1.00 93.50 86 ASP A N 1
ATOM 677 C CA . ASP A 1 86 ? -5.356 0.067 -11.975 1.00 93.50 86 ASP A CA 1
ATOM 678 C C . ASP A 1 86 ? -5.046 -1.404 -12.267 1.00 93.50 86 ASP A C 1
ATOM 680 O O . ASP A 1 86 ? -5.844 -2.282 -11.928 1.00 93.50 86 ASP A O 1
ATOM 684 N N . TYR A 1 87 ? -3.861 -1.677 -12.820 1.00 94.06 87 TYR A N 1
ATOM 685 C CA . TYR A 1 87 ? -3.368 -3.034 -13.063 1.00 94.06 87 TYR A CA 1
ATOM 686 C C . TYR A 1 87 ? -3.289 -3.850 -11.764 1.00 94.06 87 TYR A C 1
ATOM 688 O O . TYR A 1 87 ? -3.852 -4.941 -11.676 1.00 94.06 87 TYR A O 1
ATOM 696 N N . PHE A 1 88 ? -2.694 -3.287 -10.711 1.00 95.94 88 PHE A N 1
ATOM 697 C CA . PHE A 1 88 ? -2.584 -3.926 -9.402 1.00 95.94 88 PHE A CA 1
ATOM 698 C C . PHE A 1 88 ? -3.958 -4.280 -8.821 1.00 95.94 88 PHE A C 1
ATOM 700 O O . PHE A 1 88 ? -4.175 -5.403 -8.365 1.00 95.94 88 PHE A O 1
ATOM 707 N N . ARG A 1 89 ? -4.917 -3.342 -8.860 1.00 95.06 89 ARG A N 1
ATOM 708 C CA . ARG A 1 89 ? -6.279 -3.580 -8.354 1.00 95.06 89 ARG A CA 1
ATOM 709 C C . ARG A 1 89 ? -7.017 -4.643 -9.155 1.00 95.06 89 ARG A C 1
ATOM 711 O O . ARG A 1 89 ? -7.742 -5.434 -8.558 1.00 95.06 89 ARG A O 1
ATOM 718 N N . TYR A 1 90 ? -6.822 -4.699 -10.473 1.00 94.88 90 TYR A N 1
ATOM 719 C CA . TYR A 1 90 ? -7.367 -5.783 -11.287 1.00 94.88 90 TYR A CA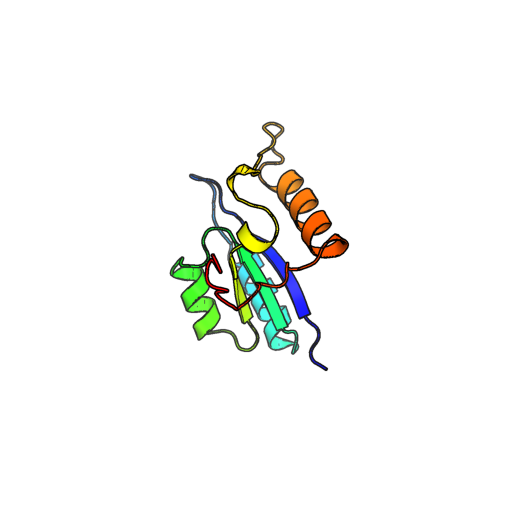 1
ATOM 720 C C . TYR A 1 90 ? -6.839 -7.144 -10.815 1.00 94.88 90 TYR A C 1
ATOM 722 O O . TYR A 1 90 ? -7.639 -8.048 -10.573 1.00 94.88 90 TYR A O 1
ATOM 730 N N . HIS A 1 91 ? -5.526 -7.270 -10.590 1.00 94.94 91 HIS A N 1
ATOM 731 C CA . HIS A 1 91 ? -4.929 -8.511 -10.087 1.00 94.94 91 HIS A CA 1
ATOM 732 C C . HIS A 1 91 ? -5.454 -8.891 -8.700 1.00 94.94 91 HIS A C 1
ATOM 734 O O . HIS A 1 91 ? -5.880 -10.028 -8.490 1.00 94.94 91 HIS A O 1
ATOM 740 N N . LEU A 1 92 ? -5.505 -7.926 -7.780 1.00 94.25 92 LEU A N 1
ATOM 741 C CA . LEU A 1 92 ? -6.015 -8.134 -6.428 1.00 94.25 92 LEU A CA 1
ATOM 742 C C . LEU A 1 92 ? -7.475 -8.612 -6.425 1.00 94.25 92 LEU A C 1
ATOM 744 O O . LEU A 1 92 ? -7.816 -9.544 -5.703 1.00 94.25 92 LEU A O 1
ATOM 748 N N . CYS A 1 93 ? -8.343 -7.990 -7.226 1.00 91.31 93 CYS A N 1
ATOM 749 C CA . CYS A 1 93 ? -9.766 -8.328 -7.265 1.00 91.31 93 CYS A CA 1
ATOM 750 C C . CYS A 1 93 ? -10.064 -9.617 -8.040 1.00 91.31 93 CYS A C 1
ATOM 752 O O . CYS A 1 93 ? -11.019 -10.312 -7.700 1.00 91.31 93 CYS A O 1
ATOM 754 N N . HIS A 1 94 ? -9.302 -9.913 -9.096 1.00 89.88 94 HIS A N 1
ATOM 755 C CA . HIS A 1 94 ? -9.599 -11.031 -9.990 1.00 89.88 94 HIS A CA 1
ATOM 756 C C . HIS A 1 94 ? -8.911 -12.335 -9.574 1.00 89.88 94 HIS A C 1
ATOM 758 O O . HIS A 1 94 ? -9.530 -13.394 -9.647 1.00 89.88 94 HIS A O 1
ATOM 764 N N . PHE A 1 95 ? -7.658 -12.264 -9.113 1.00 85.50 95 PHE A N 1
ATOM 765 C CA . PHE A 1 95 ? -6.868 -13.438 -8.725 1.00 85.50 95 PHE A CA 1
ATOM 766 C C . PHE A 1 95 ? -6.736 -13.601 -7.204 1.00 85.50 95 PHE A C 1
ATOM 768 O O . PHE A 1 95 ? -6.478 -14.708 -6.733 1.00 85.50 95 PHE A O 1
ATOM 775 N N . GLY A 1 96 ? -6.967 -12.532 -6.434 1.00 82.31 96 GLY A N 1
ATOM 776 C CA . GLY A 1 96 ? -6.840 -12.546 -4.978 1.00 82.31 96 GLY A CA 1
ATOM 777 C C . GLY A 1 96 ? -5.387 -12.568 -4.499 1.00 82.31 96 GLY A C 1
ATOM 778 O O . GLY A 1 96 ? -4.444 -12.423 -5.275 1.00 82.31 96 GLY A O 1
ATOM 779 N N . VAL A 1 97 ? -5.207 -12.745 -3.188 1.00 77.94 97 VAL A N 1
ATOM 780 C CA . VAL A 1 97 ? -3.890 -13.013 -2.594 1.00 77.94 97 VAL A CA 1
ATOM 781 C C . VAL A 1 97 ? -3.570 -14.493 -2.830 1.00 77.94 97 VAL A C 1
ATOM 783 O O . VAL A 1 97 ? -4.355 -15.338 -2.386 1.00 77.94 97 VAL A O 1
ATOM 786 N N . PRO A 1 98 ? -2.451 -14.844 -3.490 1.00 70.25 98 PRO A N 1
ATOM 787 C CA . PRO A 1 98 ? -2.041 -16.232 -3.635 1.00 70.25 98 PRO A CA 1
ATOM 788 C C . PRO A 1 98 ? -1.923 -16.891 -2.262 1.00 70.25 98 PRO A C 1
ATOM 790 O O . PRO A 1 98 ? -1.365 -16.310 -1.328 1.00 70.25 98 PRO A O 1
ATOM 793 N N . ALA A 1 99 ? -2.421 -18.120 -2.132 1.00 59.12 99 ALA A N 1
ATOM 794 C CA . ALA A 1 99 ? -2.145 -18.911 -0.945 1.00 59.12 99 ALA A CA 1
ATOM 795 C C . ALA A 1 99 ? -0.628 -19.123 -0.860 1.00 59.12 99 ALA A C 1
ATOM 797 O O . ALA A 1 99 ? -0.039 -19.808 -1.697 1.00 59.12 99 ALA A O 1
ATOM 798 N N . ILE A 1 100 ? 0.016 -18.524 0.142 1.00 52.56 100 ILE A N 1
ATOM 799 C CA . ILE A 1 100 ? 1.370 -18.912 0.524 1.00 52.56 100 ILE A CA 1
ATOM 800 C C . ILE A 1 100 ? 1.297 -20.377 0.950 1.00 52.56 100 ILE A C 1
ATOM 802 O O . ILE A 1 100 ? 0.777 -20.700 2.017 1.00 52.56 100 ILE A O 1
ATOM 806 N N . ASN A 1 101 ? 1.756 -21.277 0.078 1.00 40.38 101 ASN A N 1
ATOM 807 C CA . ASN A 1 101 ? 1.916 -22.686 0.408 1.00 40.38 101 ASN A CA 1
ATOM 808 C C . ASN A 1 101 ? 2.955 -22.781 1.530 1.00 40.38 101 ASN A C 1
ATOM 810 O O . ASN A 1 101 ? 4.159 -22.824 1.289 1.00 40.38 101 ASN A O 1
ATOM 814 N N . GLY A 1 102 ? 2.488 -22.763 2.775 1.00 42.91 102 GLY A N 1
ATOM 815 C CA . GLY A 1 102 ? 3.291 -23.158 3.915 1.00 42.91 102 GLY A CA 1
ATOM 816 C C . GLY A 1 102 ? 3.554 -24.654 3.813 1.00 42.91 102 GLY A C 1
ATOM 817 O O . GLY A 1 102 ? 2.624 -25.448 3.913 1.00 42.91 102 GLY A O 1
ATOM 818 N N . GLY A 1 103 ? 4.812 -25.037 3.614 1.00 36.59 103 GLY A N 1
ATOM 819 C CA . GLY A 1 103 ? 5.232 -26.429 3.728 1.00 36.59 103 GLY A CA 1
ATOM 820 C C . GLY A 1 103 ? 6.360 -26.786 2.780 1.00 36.59 103 GLY A C 1
ATOM 821 O O . GLY A 1 103 ? 6.127 -27.069 1.608 1.00 36.59 103 GLY A O 1
ATOM 822 N N . GLY A 1 104 ? 7.577 -26.832 3.323 1.00 44.06 104 GLY A N 1
ATOM 823 C CA . GLY A 1 104 ? 8.638 -27.642 2.748 1.00 44.06 104 GLY A CA 1
ATOM 824 C C . GLY A 1 104 ? 8.139 -29.075 2.570 1.00 44.06 104 GLY A C 1
ATOM 825 O O . GLY A 1 104 ? 7.687 -29.709 3.520 1.00 44.06 104 GLY A O 1
ATOM 826 N N . GLY A 1 105 ? 8.190 -29.549 1.334 1.00 33.69 105 GLY A N 1
ATOM 827 C CA . GLY A 1 105 ? 8.178 -30.960 1.005 1.00 33.69 105 GLY A CA 1
ATOM 828 C C . GLY A 1 105 ? 9.553 -31.268 0.453 1.00 33.69 105 GLY A C 1
ATOM 829 O O . GLY A 1 105 ? 9.934 -30.718 -0.580 1.00 33.69 105 GLY A O 1
ATOM 830 N N . ASP A 1 106 ? 10.300 -32.076 1.195 1.00 39.03 106 ASP A N 1
ATOM 831 C CA . ASP A 1 106 ? 11.569 -32.645 0.780 1.00 39.03 106 ASP A CA 1
ATOM 832 C C . ASP A 1 106 ? 11.507 -33.136 -0.670 1.00 39.03 106 ASP A C 1
ATOM 834 O O . ASP A 1 106 ? 10.521 -33.740 -1.102 1.00 39.03 106 ASP A O 1
ATOM 838 N N . LEU A 1 107 ? 12.605 -32.919 -1.396 1.00 45.72 107 LEU A N 1
ATOM 839 C CA . LEU A 1 107 ? 12.959 -33.735 -2.550 1.00 45.72 107 LEU A CA 1
ATOM 840 C C . LEU A 1 107 ? 12.951 -35.201 -2.095 1.00 45.72 107 LEU A C 1
ATOM 842 O O . LEU A 1 107 ? 13.924 -35.693 -1.524 1.00 45.72 107 LEU A O 1
ATOM 846 N N . GLN A 1 108 ? 11.835 -35.892 -2.315 1.00 41.62 108 GLN A N 1
ATOM 847 C CA . GLN A 1 108 ? 11.820 -37.342 -2.296 1.00 41.62 108 GLN A CA 1
ATOM 848 C C . GLN A 1 108 ? 12.351 -37.845 -3.637 1.00 41.62 108 GLN A C 1
ATOM 850 O O . GLN A 1 108 ? 11.678 -37.742 -4.660 1.00 41.62 108 GLN A O 1
ATOM 855 N N . THR A 1 109 ? 13.567 -38.390 -3.511 1.00 46.06 109 THR A N 1
ATOM 856 C CA . THR A 1 109 ? 14.331 -39.310 -4.374 1.00 46.06 109 THR A CA 1
ATOM 857 C C . THR A 1 109 ? 14.761 -38.816 -5.743 1.00 46.06 109 THR A C 1
ATOM 859 O O . THR A 1 109 ? 13.899 -38.701 -6.638 1.00 46.06 109 THR A O 1
#

Radius of gyration: 15.93 Å; chains: 1; bounding box: 32×53×36 Å